Protein AF-A0A7V3SN54-F1 (afdb_monomer)

Mean predicted aligned error: 9.3 Å

Solvent-accessible surface area (backbone atoms only — not comparable to full-atom values): 9164 Å² total; per-residue (Å²): 132,84,80,78,78,76,75,71,50,58,51,25,47,37,47,49,53,52,50,51,54,20,58,76,68,74,37,51,63,49,39,54,67,58,40,42,56,42,16,58,76,65,68,38,90,57,38,82,53,50,65,65,69,94,48,75,85,63,50,37,65,80,42,52,78,68,31,39,38,72,43,77,77,53,96,58,31,32,33,59,41,81,47,31,80,84,71,50,83,78,78,78,82,84,51,79,91,74,64,73,90,71,91,77,79,86,55,96,66,64,88,76,56,88,51,69,70,48,52,51,48,49,36,57,77,68,26,48,58,36,30,74,75,64,78,29,65,82,62,79,81,85,81,81,80,131

pLDDT: mean 85.36, std 13.6, range [33.72, 97.56]

Foldseek 3Di:
DDPDPPDQDLLQQLLVVLCVVCVVVVHFKDFLVSLVVSSVVSVPPDSVCSQDDQAPVNHDPVLVVQQWHKADPDPRMIGIDNHNPVRHDDDDDQDPVNDDDQPDDDDPCPPVDPDPVNVVCRCVVSQVVVCVPPVDSPDDDDDDDD

Sequence (146 aa):
MAKQQDTLSKKQQVLQMLFQECEQRRNWFFTNEDVKRLASKVGFGNPFDATKVDTMSVLPETIRQRGYCVAHVGKGKHQFVPELEKWYHIFEEIEEHEVIVWRYRKSLLNDLDTGEASVLSFVYNQHILHDFLYEDVVASPKIYVP

Radius of gyration: 21.09 Å; Cα contacts (8 Å, |Δi|>4): 137; chains: 1; bounding box: 48×57×50 Å

Secondary structure (DSSP, 8-state):
---------HHHHHHHHHHHHHHHHT--EEEHHHHHHHHHHHT-S-GGGTT---SGGGS-HHHHTTT-EEEEEETTEEEEES-HHHHS--PPPPPGGG---------TTTTS--SHHHHHHHHHHTTHHHHHHHS-TT--------

Nearest PDB structures (foldseek):
  7jk5-assembly1_A  TM=5.134E-01  e=7.981E-01  Drosophila melanogaster
  7jpr-assembly1_A  TM=4.392E-01  e=1.028E+00  Homo sapiens
  1zmz-assembly1_A  TM=4.117E-01  e=1.816E+00  Homo sapiens
  7jk6-assembly1_D  TM=4.004E-01  e=8.822E+00  Drosophila melanogaster

Structure (mmCIF, N/CA/C/O backbone):
data_AF-A0A7V3SN54-F1
#
_entry.id   AF-A0A7V3SN54-F1
#
loop_
_atom_site.group_PDB
_atom_site.id
_atom_site.type_symbol
_atom_site.label_atom_id
_atom_site.label_alt_id
_atom_site.label_comp_id
_atom_site.label_asym_id
_atom_site.label_entity_id
_atom_site.label_seq_id
_atom_site.pdbx_PDB_ins_code
_atom_site.Cartn_x
_atom_site.Cartn_y
_atom_site.Cartn_z
_atom_site.occupancy
_atom_site.B_iso_or_equiv
_atom_site.auth_seq_id
_atom_site.auth_comp_id
_atom_site.auth_asym_id
_atom_site.auth_atom_id
_atom_site.pdbx_PDB_model_num
ATOM 1 N N . MET A 1 1 ? -0.214 -31.281 -3.788 1.00 34.38 1 MET A N 1
ATOM 2 C CA . MET A 1 1 ? 0.820 -30.426 -3.168 1.00 34.38 1 MET A CA 1
ATOM 3 C C . MET A 1 1 ? 0.145 -29.583 -2.101 1.00 34.38 1 MET A C 1
ATOM 5 O O . MET A 1 1 ? -0.860 -28.952 -2.401 1.00 34.38 1 MET A O 1
ATOM 9 N N . ALA A 1 2 ? 0.591 -29.686 -0.849 1.00 33.72 2 ALA A N 1
ATOM 10 C CA . ALA A 1 2 ? -0.026 -28.987 0.276 1.00 33.72 2 ALA A CA 1
ATOM 11 C C . ALA A 1 2 ? 0.171 -27.471 0.118 1.00 33.72 2 ALA A C 1
ATOM 13 O O . ALA A 1 2 ? 1.302 -27.025 -0.064 1.00 33.72 2 ALA A O 1
ATOM 14 N N . LYS A 1 3 ? -0.917 -26.689 0.163 1.00 38.94 3 LYS A N 1
ATOM 15 C CA . LYS A 1 3 ? -0.845 -25.225 0.259 1.00 38.94 3 LYS A CA 1
ATOM 16 C C . LYS A 1 3 ? -0.069 -24.889 1.535 1.00 38.94 3 LYS A C 1
ATOM 18 O O . LYS A 1 3 ? -0.562 -25.175 2.624 1.00 38.94 3 LYS A O 1
ATOM 23 N N . GLN A 1 4 ? 1.125 -24.310 1.408 1.00 42.16 4 GLN A N 1
ATOM 24 C CA . GLN A 1 4 ? 1.735 -23.570 2.509 1.00 42.16 4 GLN A CA 1
ATOM 25 C C . GLN A 1 4 ? 0.697 -22.541 2.970 1.00 42.16 4 GLN A C 1
ATOM 27 O O . GLN A 1 4 ? 0.247 -21.711 2.183 1.00 42.16 4 GLN A O 1
ATOM 32 N N . GLN A 1 5 ? 0.237 -22.657 4.214 1.00 44.62 5 GLN A N 1
ATOM 33 C CA . GLN 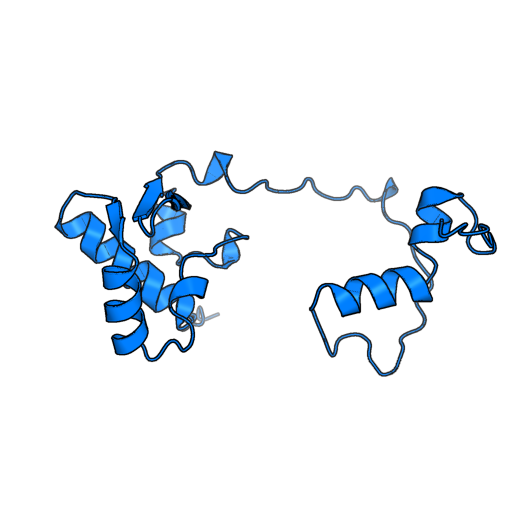A 1 5 ? -0.484 -21.570 4.861 1.00 4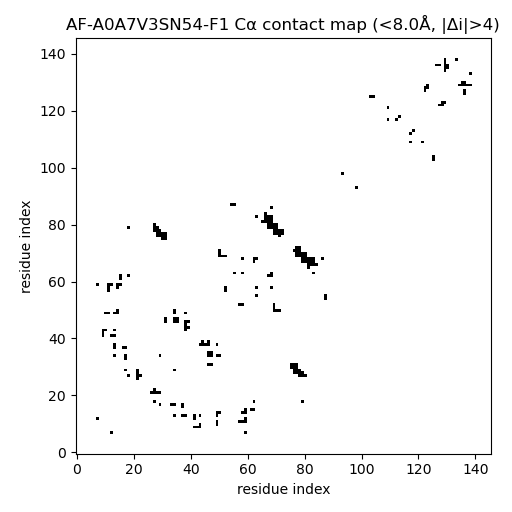4.62 5 GLN A CA 1
ATOM 34 C C . GLN A 1 5 ? 0.522 -20.432 5.006 1.00 44.62 5 GLN A C 1
ATOM 36 O O . GLN A 1 5 ? 1.402 -20.499 5.863 1.00 44.62 5 GLN A O 1
ATOM 41 N N . ASP A 1 6 ? 0.438 -19.439 4.122 1.00 56.31 6 ASP A N 1
ATOM 42 C CA . ASP A 1 6 ? 1.265 -18.243 4.215 1.00 56.31 6 ASP A CA 1
ATOM 43 C C . ASP A 1 6 ? 1.019 -17.597 5.576 1.00 56.31 6 ASP A C 1
ATOM 45 O O . ASP A 1 6 ? -0.104 -17.220 5.930 1.00 56.31 6 ASP A O 1
ATOM 49 N N . THR A 1 7 ? 2.077 -17.522 6.378 1.00 80.31 7 THR A N 1
ATOM 50 C CA . THR A 1 7 ? 1.997 -16.859 7.676 1.00 80.31 7 THR A CA 1
ATOM 51 C C . THR A 1 7 ? 1.897 -15.367 7.383 1.00 80.31 7 THR A C 1
ATOM 53 O O . THR A 1 7 ? 2.823 -14.794 6.815 1.00 80.31 7 THR A O 1
ATOM 56 N N . LEU A 1 8 ? 0.771 -14.737 7.730 1.00 84.12 8 LEU A N 1
ATOM 57 C CA . LEU A 1 8 ? 0.550 -13.309 7.478 1.00 84.12 8 LEU A CA 1
ATOM 58 C C . LEU A 1 8 ? 1.723 -12.478 8.013 1.00 84.12 8 LEU A C 1
ATOM 60 O O . LEU A 1 8 ? 2.136 -12.648 9.164 1.00 84.12 8 LEU A O 1
ATOM 64 N N . SER A 1 9 ? 2.219 -11.533 7.214 1.00 92.00 9 SER A N 1
ATOM 65 C CA . SER A 1 9 ? 3.210 -10.561 7.687 1.00 92.00 9 SER A CA 1
ATOM 66 C C . SER A 1 9 ? 2.647 -9.728 8.845 1.00 92.00 9 SER A C 1
ATOM 68 O O . SER A 1 9 ? 1.435 -9.553 8.972 1.00 92.00 9 SER A O 1
ATOM 70 N N . LYS A 1 10 ? 3.511 -9.135 9.680 1.00 93.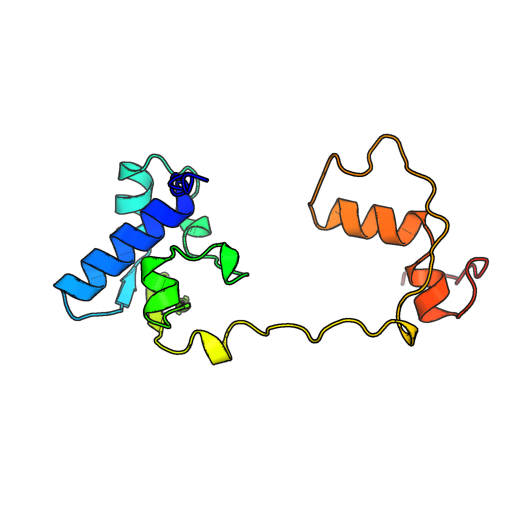81 10 LYS A N 1
ATOM 71 C CA . LYS A 1 10 ? 3.061 -8.259 10.782 1.00 93.81 10 LYS A CA 1
ATOM 72 C C . LYS A 1 10 ? 2.163 -7.113 10.295 1.00 93.81 10 LYS A C 1
ATOM 74 O O . LYS A 1 10 ? 1.179 -6.790 10.950 1.00 93.81 10 LYS A O 1
ATOM 79 N N . LYS A 1 11 ? 2.469 -6.533 9.129 1.00 94.38 11 LYS A N 1
ATOM 80 C CA . LYS A 1 11 ? 1.647 -5.488 8.497 1.00 94.38 11 LYS A CA 1
ATOM 81 C C . LYS A 1 11 ? 0.254 -6.014 8.146 1.00 94.38 11 LYS A C 1
ATOM 83 O O . LYS A 1 11 ? -0.746 -5.411 8.528 1.00 94.38 11 LYS A O 1
ATOM 88 N N . GLN A 1 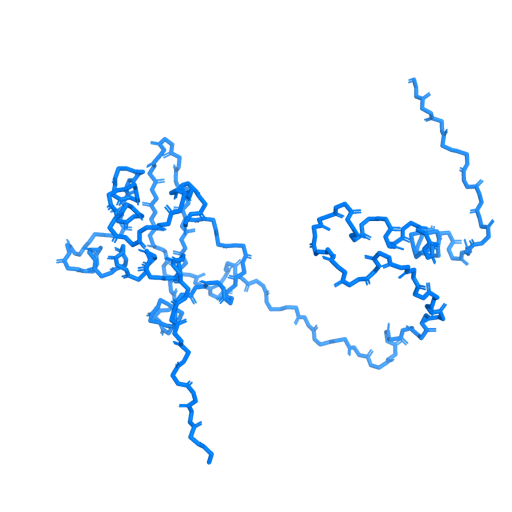12 ? 0.186 -7.181 7.506 1.00 95.12 12 GLN A N 1
ATOM 89 C CA . GLN A 1 12 ? -1.081 -7.839 7.184 1.00 95.12 12 GLN A CA 1
ATOM 90 C C . GLN A 1 12 ? -1.877 -8.228 8.438 1.00 95.12 12 GLN A C 1
ATOM 92 O O . GLN A 1 12 ? -3.092 -8.056 8.461 1.00 95.12 12 GLN A O 1
ATOM 97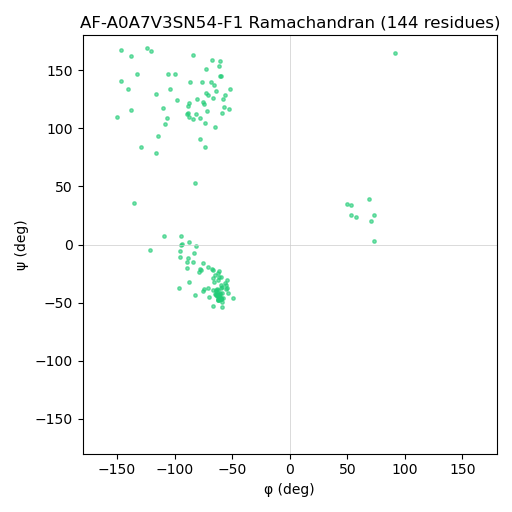 N N . GLN A 1 13 ? -1.217 -8.686 9.504 1.00 95.44 13 GLN A N 1
ATOM 98 C CA . GLN A 1 13 ? -1.877 -8.981 10.780 1.00 95.44 13 GLN A CA 1
ATOM 99 C C . GLN A 1 13 ? -2.540 -7.728 11.371 1.00 95.44 13 GLN A C 1
ATOM 101 O O . GLN A 1 13 ? -3.711 -7.777 11.744 1.00 95.44 13 GLN A O 1
ATOM 106 N N . VAL A 1 14 ? -1.840 -6.586 11.395 1.00 96.19 14 VAL A N 1
ATOM 107 C CA . VAL A 1 14 ? -2.409 -5.311 11.872 1.00 96.19 14 VAL A CA 1
ATOM 108 C C . VAL A 1 14 ? -3.626 -4.901 11.040 1.00 96.19 14 VAL A C 1
ATOM 110 O O . VAL A 1 14 ? -4.669 -4.572 11.606 1.00 96.19 14 VAL A O 1
ATOM 113 N N . LEU A 1 15 ? -3.523 -4.962 9.708 1.00 96.31 15 LEU A N 1
ATOM 114 C CA . LEU A 1 15 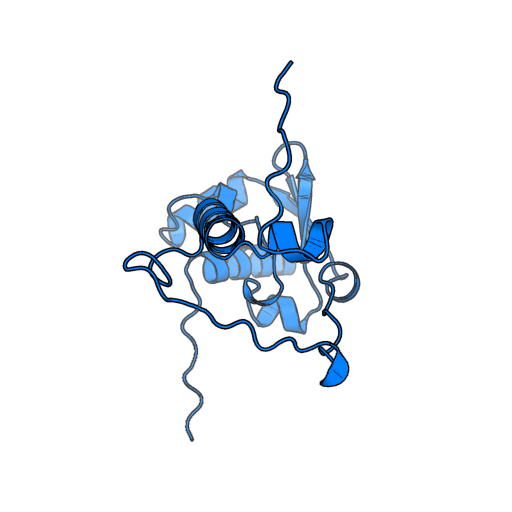? -4.629 -4.646 8.799 1.00 96.31 15 LEU A CA 1
ATOM 115 C C . LEU A 1 15 ? -5.834 -5.569 9.006 1.00 96.31 15 LEU A C 1
ATOM 117 O O . LEU A 1 15 ? -6.970 -5.100 9.042 1.00 96.31 15 LEU A O 1
ATOM 121 N N . GLN A 1 16 ? -5.599 -6.868 9.186 1.00 96.38 16 GLN A N 1
ATOM 122 C CA . GLN A 1 16 ? -6.663 -7.839 9.418 1.00 96.38 16 GLN A CA 1
ATOM 123 C C . GLN A 1 16 ? -7.381 -7.585 10.748 1.00 96.38 16 GLN A C 1
ATOM 125 O O . GLN A 1 16 ? -8.611 -7.611 10.788 1.00 96.38 16 GLN A O 1
ATOM 130 N N . MET A 1 17 ? -6.639 -7.278 11.816 1.00 96.50 17 MET A N 1
ATOM 131 C CA . MET A 1 17 ? -7.232 -6.922 13.108 1.00 96.50 17 MET A CA 1
ATOM 132 C C . MET A 1 17 ? -8.051 -5.626 13.024 1.00 96.50 17 MET A C 1
ATOM 134 O O . MET A 1 17 ? -9.159 -5.573 13.555 1.00 96.50 17 MET A O 1
ATOM 138 N N . LEU A 1 18 ? -7.542 -4.598 12.332 1.00 97.00 18 LEU A N 1
ATOM 139 C CA . LEU A 1 18 ? -8.278 -3.348 12.094 1.00 97.00 18 LEU A CA 1
ATOM 140 C C . LEU A 1 18 ? -9.595 -3.612 11.363 1.00 97.00 18 LEU A C 1
ATOM 142 O O . LEU A 1 18 ? -10.642 -3.103 11.761 1.00 97.00 18 LEU A O 1
ATOM 146 N N . PHE A 1 19 ? -9.544 -4.432 10.316 1.00 97.12 19 PHE A N 1
ATOM 147 C CA . PHE A 1 19 ? -10.705 -4.764 9.503 1.00 97.12 19 PHE A CA 1
ATOM 148 C C . PHE A 1 19 ? -11.777 -5.515 10.303 1.00 97.12 19 PHE A C 1
ATOM 150 O O . PHE A 1 19 ? -12.953 -5.161 10.241 1.00 97.12 19 PHE A O 1
ATOM 157 N N . GLN A 1 20 ? -11.373 -6.493 11.120 1.00 96.81 20 GLN A N 1
ATOM 158 C CA . GLN A 1 20 ? -12.280 -7.226 12.010 1.00 96.81 20 GLN A CA 1
ATOM 159 C C . GLN A 1 20 ? -12.932 -6.314 13.058 1.00 96.81 20 GLN A C 1
ATOM 161 O O . GLN A 1 20 ? -14.134 -6.420 13.295 1.00 96.81 20 GLN A O 1
ATOM 166 N N . GLU A 1 21 ? -12.175 -5.397 13.6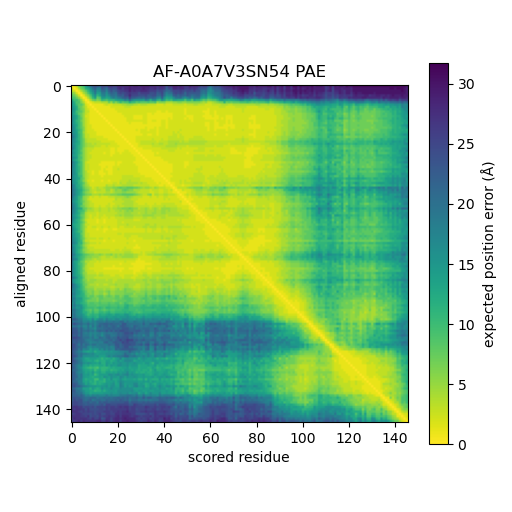72 1.00 97.06 21 GLU A N 1
ATOM 167 C CA . GLU A 1 21 ? -12.748 -4.435 14.621 1.00 97.06 21 GLU A CA 1
ATOM 168 C C . GLU A 1 21 ? -13.752 -3.486 13.946 1.00 97.06 21 GLU A C 1
ATOM 170 O O . GLU A 1 21 ? -14.799 -3.188 14.526 1.00 97.06 21 GLU A O 1
ATOM 175 N N . CYS A 1 22 ? -13.465 -3.039 12.720 1.00 96.94 22 CYS A N 1
ATOM 176 C CA . CYS A 1 22 ? -14.381 -2.213 11.933 1.00 96.94 22 CYS A CA 1
ATOM 177 C C . CYS A 1 22 ? -15.678 -2.965 11.594 1.00 96.94 22 CYS A C 1
ATOM 179 O O . CYS A 1 22 ? -16.776 -2.429 11.764 1.00 96.94 22 CYS A O 1
ATOM 181 N N . GLU A 1 23 ? -15.562 -4.230 11.181 1.00 96.75 23 GLU A N 1
ATOM 182 C CA . GLU A 1 23 ? -16.702 -5.098 10.881 1.00 96.75 23 GLU A CA 1
ATOM 183 C C . GLU A 1 23 ? -17.588 -5.323 12.115 1.00 96.75 23 GLU A C 1
ATOM 185 O O . GLU A 1 23 ? -18.804 -5.134 12.045 1.00 96.75 23 GLU A O 1
ATOM 190 N N . GLN A 1 24 ? -16.992 -5.654 13.266 1.00 96.62 24 GLN A N 1
ATOM 191 C CA . GLN A 1 24 ? -17.726 -5.862 14.521 1.00 96.62 24 GLN A CA 1
ATOM 192 C C . GLN A 1 24 ? -18.509 -4.616 14.951 1.00 96.62 24 GLN A C 1
ATOM 194 O O . GLN A 1 24 ? -19.626 -4.724 15.457 1.00 96.62 24 GLN A O 1
ATOM 199 N N . ARG A 1 25 ? -17.941 -3.427 14.723 1.00 96.25 25 ARG A N 1
ATOM 200 C CA . ARG A 1 25 ? -18.573 -2.137 15.040 1.00 96.25 25 ARG A CA 1
ATOM 201 C C . ARG A 1 25 ? -19.550 -1.660 13.962 1.00 96.25 25 ARG A C 1
ATOM 203 O O . ARG A 1 25 ? -20.213 -0.648 14.177 1.00 96.25 25 ARG A O 1
ATOM 210 N N . ARG A 1 26 ? -19.626 -2.344 12.810 1.00 95.56 26 ARG A N 1
ATOM 211 C CA . ARG A 1 26 ? -20.319 -1.883 11.590 1.00 95.56 26 ARG A CA 1
ATOM 212 C C . ARG A 1 26 ? -19.926 -0.454 11.195 1.00 95.56 26 ARG A C 1
ATOM 214 O O . ARG A 1 26 ? -20.750 0.321 10.716 1.00 95.56 26 ARG A O 1
ATOM 221 N N . ASN A 1 27 ? -18.664 -0.103 11.424 1.00 96.69 27 ASN A N 1
ATOM 222 C CA . ASN A 1 27 ? -18.111 1.207 11.125 1.00 96.69 27 ASN A CA 1
ATOM 223 C C . ASN A 1 27 ? -16.724 1.025 10.515 1.00 96.69 27 ASN A C 1
ATOM 225 O O . ASN A 1 27 ? -15.808 0.555 11.180 1.00 96.69 27 ASN A O 1
ATOM 229 N N . TRP A 1 28 ? -16.582 1.422 9.254 1.00 97.19 28 TRP A N 1
ATOM 230 C CA . TRP A 1 28 ? -15.353 1.253 8.484 1.00 97.19 28 TRP A CA 1
ATOM 231 C C . TRP A 1 28 ? -14.290 2.320 8.763 1.00 97.19 28 TRP A C 1
ATOM 233 O O . TRP A 1 28 ? -13.212 2.250 8.178 1.00 97.19 28 TRP A O 1
ATOM 243 N N . PHE A 1 29 ? -14.575 3.299 9.628 1.00 97.56 29 PHE A N 1
ATOM 244 C CA . PHE A 1 29 ? -13.624 4.328 10.041 1.00 97.56 29 PHE A CA 1
ATOM 245 C C . PHE A 1 29 ? -12.770 3.886 11.230 1.00 97.56 29 PHE A C 1
ATOM 247 O O . PHE A 1 29 ? -13.272 3.332 12.208 1.00 97.56 29 PHE A O 1
ATOM 254 N N . PHE A 1 30 ? -11.489 4.239 11.186 1.00 97.19 30 PHE A N 1
ATOM 255 C CA . PHE A 1 30 ? -10.545 4.032 12.282 1.00 97.19 30 PHE A CA 1
ATOM 256 C C . PHE A 1 30 ? -9.513 5.164 12.341 1.00 97.19 30 PHE A C 1
ATOM 258 O O . PHE A 1 30 ? -9.410 5.996 11.439 1.00 97.19 30 PHE A O 1
ATOM 265 N N . THR A 1 31 ? -8.767 5.244 13.438 1.00 96.62 31 THR A N 1
ATOM 266 C CA . THR A 1 31 ? -7.845 6.354 13.715 1.00 96.62 31 THR A CA 1
ATOM 267 C C . THR A 1 31 ? -6.407 5.880 13.889 1.00 96.62 31 THR A C 1
ATOM 269 O O . THR A 1 31 ? -6.146 4.701 14.110 1.00 96.62 31 THR A O 1
ATOM 272 N N . ASN A 1 32 ? -5.452 6.810 13.864 1.00 95.56 32 ASN A N 1
ATOM 273 C CA . ASN A 1 32 ? -4.057 6.520 14.199 1.00 95.56 32 ASN A CA 1
ATOM 274 C C . ASN A 1 32 ? -3.894 5.864 15.580 1.00 95.56 32 ASN A C 1
ATOM 276 O O . ASN A 1 32 ? -2.969 5.077 15.761 1.00 95.56 32 ASN A O 1
ATOM 280 N N . GLU A 1 33 ? -4.770 6.157 16.542 1.00 96.00 33 GLU A N 1
ATOM 281 C CA . GLU A 1 33 ? -4.719 5.526 17.865 1.00 96.00 33 GLU A CA 1
ATOM 282 C C . GLU A 1 33 ? -5.130 4.048 17.805 1.00 96.00 33 GLU A C 1
ATOM 284 O O . GLU A 1 33 ? -4.489 3.206 18.439 1.00 96.00 33 GLU A O 1
ATOM 289 N N . ASP A 1 34 ? -6.111 3.697 16.965 1.00 96.25 34 ASP A N 1
ATOM 290 C CA . ASP A 1 34 ? -6.453 2.296 16.687 1.00 96.25 34 ASP A CA 1
ATOM 291 C C . ASP A 1 34 ? -5.273 1.557 16.050 1.00 96.25 34 ASP A C 1
ATOM 293 O O . ASP A 1 34 ? -4.913 0.459 16.483 1.00 96.25 34 ASP A O 1
ATOM 297 N N . VAL A 1 35 ? -4.623 2.195 15.071 1.00 96.00 35 VAL A N 1
ATOM 298 C CA . VAL A 1 35 ? -3.456 1.638 14.378 1.00 96.00 35 VAL A CA 1
ATOM 299 C C . VAL A 1 35 ? -2.293 1.427 15.347 1.00 96.00 35 VAL A C 1
ATOM 301 O O . VAL A 1 35 ? -1.729 0.337 15.382 1.00 96.00 35 VAL A O 1
ATOM 304 N N . LYS A 1 36 ? -1.948 2.419 16.180 1.00 96.75 36 LYS A N 1
ATOM 305 C CA . LYS A 1 36 ? -0.877 2.310 17.191 1.00 96.75 36 LYS A CA 1
ATOM 306 C C . LYS A 1 36 ? -1.146 1.190 18.188 1.00 96.75 36 LYS A C 1
ATOM 308 O O . LYS A 1 36 ? -0.249 0.396 18.474 1.00 96.75 36 LYS A O 1
ATOM 313 N N . ARG A 1 37 ? -2.376 1.106 18.703 1.00 96.81 37 ARG A N 1
ATOM 314 C CA . ARG A 1 37 ? -2.778 0.074 19.664 1.00 96.81 37 ARG A CA 1
ATOM 315 C C . ARG A 1 37 ? -2.605 -1.324 19.075 1.00 96.81 37 ARG A C 1
ATOM 317 O O . ARG A 1 37 ? -2.067 -2.199 19.748 1.00 96.81 37 ARG A O 1
ATOM 324 N N . LEU A 1 38 ? -3.047 -1.544 17.837 1.00 96.12 38 LEU A N 1
ATOM 325 C CA . LEU A 1 38 ? -2.954 -2.851 17.183 1.00 96.12 38 LEU A CA 1
ATOM 326 C C . LEU A 1 38 ? -1.533 -3.176 16.710 1.00 96.12 38 LEU A C 1
ATOM 328 O O . LEU A 1 38 ? -1.070 -4.294 16.915 1.00 96.12 38 LEU A O 1
ATOM 332 N N . ALA A 1 39 ? -0.803 -2.196 16.176 1.00 95.81 39 ALA A N 1
ATOM 333 C CA . ALA A 1 39 ? 0.605 -2.349 15.819 1.00 95.81 39 ALA A CA 1
ATOM 334 C C . ALA A 1 39 ? 1.462 -2.747 17.028 1.00 95.81 39 ALA A C 1
ATOM 336 O O . ALA A 1 39 ? 2.281 -3.656 16.915 1.00 95.81 39 ALA A O 1
ATOM 337 N N . SER A 1 40 ? 1.221 -2.144 18.196 1.00 95.31 40 SER A N 1
ATOM 338 C CA . SER A 1 40 ? 1.894 -2.514 19.446 1.00 95.31 40 SER A CA 1
ATOM 339 C C . SER A 1 40 ? 1.595 -3.961 19.857 1.00 95.31 40 SER A C 1
ATOM 341 O O . SER A 1 40 ? 2.519 -4.714 20.153 1.00 95.31 40 SER A O 1
ATOM 343 N N . LYS A 1 41 ? 0.327 -4.402 19.770 1.00 94.50 41 LYS A N 1
ATOM 344 C CA . LYS A 1 41 ? -0.062 -5.796 20.065 1.00 94.50 41 LYS A CA 1
ATOM 345 C C . LYS A 1 41 ? 0.638 -6.823 19.169 1.00 94.50 41 LYS A C 1
ATOM 347 O O . LYS A 1 41 ? 0.984 -7.898 19.642 1.00 94.50 41 LYS A O 1
ATOM 352 N N . VAL A 1 42 ? 0.835 -6.496 17.893 1.00 93.56 42 VAL A N 1
ATOM 353 C CA . VAL A 1 42 ? 1.504 -7.366 16.905 1.00 93.56 42 VAL A CA 1
ATOM 354 C C . VAL A 1 42 ? 3.039 -7.229 16.957 1.00 93.56 42 VAL A C 1
ATOM 356 O O . VAL A 1 42 ? 3.773 -8.053 16.408 1.00 93.56 42 VAL A O 1
ATOM 359 N N . GLY A 1 43 ? 3.563 -6.185 17.606 1.00 93.50 43 GLY A N 1
ATOM 360 C CA . GLY A 1 43 ? 4.987 -5.849 17.577 1.00 93.50 43 GLY A CA 1
ATOM 361 C C . GLY A 1 43 ? 5.450 -5.358 16.200 1.00 93.50 43 GLY A C 1
ATOM 362 O O . GLY A 1 43 ? 6.530 -5.741 15.733 1.00 93.50 43 GLY A O 1
ATOM 363 N N . PHE A 1 44 ? 4.614 -4.566 15.520 1.00 92.19 44 PHE A N 1
ATOM 364 C CA . PHE A 1 44 ? 4.938 -3.884 14.267 1.00 92.19 44 PHE A CA 1
ATOM 365 C C . PHE A 1 44 ? 5.571 -2.516 14.558 1.00 92.19 44 PHE A C 1
ATOM 367 O O . PHE A 1 44 ? 4.954 -1.665 15.194 1.00 92.19 44 PHE A O 1
ATOM 374 N N . GLY A 1 45 ? 6.816 -2.321 14.112 1.00 89.19 45 GLY A N 1
ATOM 375 C CA . GLY A 1 45 ? 7.664 -1.215 14.571 1.00 89.19 45 GLY A CA 1
ATOM 376 C C . GLY A 1 45 ? 7.182 0.182 14.176 1.00 89.19 45 GLY A C 1
ATOM 377 O O . GLY A 1 45 ? 7.264 1.094 14.992 1.00 89.19 45 GLY A O 1
ATOM 378 N N . ASN A 1 46 ? 6.656 0.358 12.957 1.00 90.94 46 ASN A N 1
ATOM 379 C CA . ASN A 1 46 ? 6.170 1.654 12.474 1.00 90.94 46 ASN A CA 1
ATOM 380 C C . ASN A 1 46 ? 4.650 1.626 12.238 1.00 90.94 46 ASN A C 1
ATOM 382 O O . ASN A 1 46 ? 4.215 1.297 11.136 1.00 90.94 46 ASN A O 1
ATOM 386 N N . PRO A 1 47 ? 3.819 2.017 13.220 1.00 89.19 47 PRO A N 1
ATOM 387 C CA . PRO A 1 47 ? 2.365 2.003 13.074 1.00 89.19 47 PRO A CA 1
ATOM 388 C C . PRO A 1 47 ? 1.858 2.804 11.869 1.00 89.19 47 PRO A C 1
ATOM 390 O O . PRO A 1 47 ? 0.902 2.395 11.220 1.00 89.19 47 PRO A O 1
ATOM 393 N N . PHE A 1 48 ? 2.506 3.921 11.527 1.00 84.38 48 PHE A N 1
ATOM 394 C CA . PHE A 1 48 ? 2.069 4.781 10.422 1.00 84.38 48 PHE A CA 1
ATOM 395 C C . PHE A 1 48 ? 2.303 4.155 9.046 1.00 84.38 48 PHE A C 1
ATOM 397 O O . PHE A 1 48 ? 1.663 4.561 8.081 1.00 84.38 48 PHE A O 1
ATOM 404 N N . ASP A 1 49 ? 3.184 3.160 8.954 1.00 90.88 49 ASP A N 1
ATOM 405 C CA . ASP A 1 49 ? 3.373 2.385 7.732 1.00 90.88 49 ASP A CA 1
ATOM 406 C C . ASP A 1 49 ? 2.285 1.320 7.537 1.00 90.88 49 ASP A C 1
ATOM 408 O O . ASP A 1 49 ? 1.993 0.928 6.411 1.00 90.88 49 ASP A O 1
ATOM 412 N N . ALA A 1 50 ? 1.621 0.879 8.612 1.00 91.88 50 ALA A N 1
ATOM 413 C CA . ALA A 1 50 ? 0.675 -0.238 8.550 1.00 91.88 50 ALA A CA 1
ATOM 414 C C . ALA A 1 50 ? -0.513 0.030 7.613 1.00 91.88 50 ALA A C 1
ATOM 416 O O . ALA A 1 50 ? -1.066 -0.903 7.044 1.00 91.88 50 ALA A O 1
ATOM 417 N N . THR A 1 51 ? -0.883 1.302 7.450 1.00 91.75 51 THR A N 1
ATOM 418 C CA . THR A 1 51 ? -2.014 1.755 6.622 1.00 91.75 51 THR A CA 1
ATOM 419 C C . THR A 1 51 ? -1.612 2.182 5.212 1.00 91.75 51 THR A C 1
ATOM 421 O O . THR A 1 51 ? -2.486 2.459 4.397 1.00 91.75 51 THR A O 1
ATOM 424 N N . LYS A 1 52 ? -0.312 2.216 4.902 1.00 91.19 52 LYS A N 1
ATOM 425 C CA . LYS A 1 52 ? 0.184 2.512 3.556 1.00 91.19 52 LYS A CA 1
ATOM 426 C C . LYS A 1 52 ? 0.173 1.233 2.738 1.00 91.19 52 LYS A C 1
ATOM 428 O O . LYS A 1 52 ? 0.945 0.316 3.020 1.00 91.19 52 LYS A O 1
ATOM 433 N N . VAL A 1 53 ? -0.744 1.138 1.786 1.00 91.31 53 VAL A N 1
ATOM 434 C CA . VAL A 1 53 ? -0.965 -0.072 0.992 1.00 91.31 53 VAL A CA 1
ATOM 435 C C . VAL A 1 53 ? -0.952 0.312 -0.479 1.00 91.31 53 VAL A C 1
ATOM 437 O O . VAL A 1 53 ? -2.000 0.543 -1.079 1.00 91.31 53 VAL A O 1
ATOM 440 N N . ASP A 1 54 ? 0.251 0.388 -1.038 1.00 86.25 54 ASP A N 1
ATOM 441 C CA . ASP A 1 54 ? 0.471 0.863 -2.408 1.00 86.25 54 ASP A CA 1
ATOM 442 C C . ASP A 1 54 ? 0.139 -0.206 -3.462 1.00 86.25 54 ASP A C 1
ATOM 444 O O . ASP A 1 54 ? -0.158 0.110 -4.608 1.00 86.25 54 ASP A O 1
ATOM 448 N N . THR A 1 55 ? 0.134 -1.486 -3.074 1.00 87.62 55 THR A N 1
ATOM 449 C CA . THR A 1 55 ? -0.163 -2.614 -3.964 1.00 87.62 55 THR A CA 1
ATOM 450 C C . THR A 1 55 ? -1.157 -3.587 -3.336 1.00 87.62 55 THR A C 1
ATOM 452 O O . THR A 1 55 ? -1.150 -3.834 -2.126 1.00 87.62 55 THR A O 1
ATOM 455 N N . MET A 1 56 ? -2.000 -4.201 -4.174 1.00 89.50 56 MET A N 1
ATOM 456 C CA . MET A 1 56 ? -3.017 -5.164 -3.732 1.00 89.50 56 MET A CA 1
ATOM 457 C C . MET A 1 56 ? -2.413 -6.387 -3.016 1.00 89.50 56 MET A C 1
ATOM 459 O O . MET A 1 56 ? -3.066 -6.976 -2.157 1.00 89.50 56 MET A O 1
ATOM 463 N N . SER A 1 57 ? -1.171 -6.771 -3.327 1.00 87.38 57 SER A N 1
ATOM 464 C CA . SER A 1 57 ? -0.483 -7.913 -2.702 1.00 87.38 57 SER A CA 1
ATOM 465 C C . SER A 1 57 ? -0.181 -7.709 -1.213 1.00 87.38 57 SER A C 1
ATOM 467 O O . SER A 1 57 ? -0.036 -8.683 -0.475 1.00 87.38 57 SER A O 1
ATOM 469 N N . VAL A 1 58 ? -0.123 -6.457 -0.746 1.00 90.25 58 VAL A N 1
ATOM 470 C CA . VAL A 1 58 ? 0.101 -6.124 0.670 1.00 90.25 58 VAL A CA 1
ATOM 471 C C . VAL A 1 58 ? -1.168 -6.324 1.504 1.00 90.25 58 VAL A C 1
ATOM 473 O O . VAL A 1 58 ? -1.077 -6.520 2.719 1.00 90.25 58 VAL A O 1
ATOM 476 N N . LEU A 1 59 ? -2.355 -6.319 0.888 1.00 92.62 59 LEU A N 1
ATOM 477 C CA . LEU A 1 59 ? -3.606 -6.551 1.607 1.00 92.62 59 LEU A CA 1
ATOM 478 C C . LEU A 1 59 ? -3.702 -8.003 2.103 1.00 92.62 59 LEU A C 1
ATOM 480 O O . LEU A 1 59 ? -3.362 -8.936 1.376 1.00 92.62 59 LEU A O 1
ATOM 484 N N . PRO A 1 60 ? -4.215 -8.229 3.324 1.00 94.12 60 PRO A N 1
ATOM 485 C CA . PRO A 1 60 ? -4.616 -9.559 3.760 1.00 94.12 60 PRO A CA 1
ATOM 486 C C . PRO A 1 60 ? -5.700 -10.132 2.848 1.00 94.12 60 PRO A C 1
ATOM 488 O O . PRO A 1 60 ? -6.626 -9.423 2.446 1.00 94.12 60 PRO A O 1
ATOM 491 N N . GLU A 1 61 ? -5.651 -11.445 2.629 1.00 92.38 61 GLU A N 1
ATOM 492 C CA . GLU A 1 61 ? -6.603 -12.151 1.766 1.00 92.38 61 GLU A CA 1
ATOM 493 C C . GLU A 1 61 ? -8.065 -11.901 2.157 1.00 92.38 61 GLU A C 1
ATOM 495 O O . GLU A 1 61 ? -8.920 -11.703 1.299 1.00 92.38 61 GLU A O 1
ATOM 500 N N . THR A 1 62 ? -8.349 -11.815 3.459 1.00 92.19 62 THR A N 1
ATOM 501 C CA . THR A 1 62 ? -9.699 -11.544 3.976 1.00 92.19 62 THR A CA 1
ATOM 502 C C . THR A 1 62 ? -10.257 -10.189 3.548 1.00 92.19 62 THR A C 1
ATOM 504 O O . THR A 1 62 ? -11.468 -10.046 3.422 1.00 92.19 62 THR A O 1
ATOM 507 N N . ILE A 1 63 ? -9.391 -9.192 3.350 1.00 95.06 63 ILE A N 1
ATOM 508 C CA . ILE A 1 63 ? -9.781 -7.848 2.904 1.00 95.06 63 ILE A CA 1
ATOM 509 C C . ILE A 1 63 ? -9.941 -7.847 1.380 1.00 95.06 63 ILE A C 1
ATOM 511 O O . ILE A 1 63 ? -10.941 -7.349 0.863 1.00 95.06 63 ILE A O 1
ATOM 515 N N . ARG A 1 64 ? -8.996 -8.489 0.678 1.00 94.19 64 ARG A N 1
ATOM 516 C CA . ARG A 1 64 ? -8.990 -8.622 -0.783 1.00 94.19 64 ARG A CA 1
ATOM 517 C C . ARG A 1 64 ? -10.242 -9.328 -1.304 1.00 94.19 64 ARG A C 1
ATOM 519 O O . ARG A 1 64 ? -10.929 -8.791 -2.162 1.00 94.19 64 ARG A O 1
ATOM 526 N N . GLN A 1 65 ? -10.595 -10.475 -0.723 1.00 94.31 65 GLN A N 1
ATOM 527 C CA . GLN A 1 65 ? -11.786 -11.248 -1.107 1.00 94.31 65 GLN A CA 1
ATOM 528 C C . GLN A 1 65 ? -13.101 -10.494 -0.893 1.00 94.31 65 GLN A C 1
ATOM 530 O O . GLN A 1 65 ? -14.101 -10.803 -1.532 1.00 94.31 65 GLN A O 1
ATOM 535 N N . ARG A 1 66 ? -13.114 -9.517 0.017 1.00 95.00 66 ARG A N 1
ATOM 536 C CA . ARG A 1 66 ? -14.287 -8.682 0.288 1.00 95.00 66 ARG A CA 1
ATOM 537 C C . ARG A 1 66 ? -14.292 -7.380 -0.514 1.00 95.00 66 ARG A C 1
ATOM 539 O O . ARG A 1 66 ? -15.217 -6.594 -0.351 1.00 95.00 66 ARG A O 1
ATOM 546 N N . GLY A 1 67 ? -13.281 -7.143 -1.349 1.00 95.62 67 GLY A N 1
ATOM 547 C CA . GLY A 1 67 ? -13.217 -5.978 -2.227 1.00 95.62 67 GLY A CA 1
ATOM 548 C C . GLY A 1 67 ? -12.911 -4.661 -1.513 1.00 95.62 67 GLY A C 1
ATOM 549 O O . GLY A 1 67 ? -13.281 -3.606 -2.022 1.00 95.62 67 GLY A O 1
ATOM 550 N N . TYR A 1 68 ? -12.237 -4.690 -0.356 1.00 96.81 68 TYR A N 1
ATOM 551 C CA . TYR A 1 68 ? -11.906 -3.474 0.397 1.00 96.81 68 TYR A CA 1
ATOM 552 C C . TYR A 1 68 ? -10.466 -2.991 0.180 1.00 96.81 68 TYR A C 1
ATOM 554 O O . TYR A 1 68 ? -9.531 -3.781 0.080 1.00 96.81 68 TYR A O 1
ATOM 562 N N . CYS A 1 69 ? -10.279 -1.675 0.210 1.00 95.38 69 CYS A N 1
ATOM 563 C CA . CYS A 1 69 ? -8.992 -0.980 0.257 1.00 95.38 69 CYS A CA 1
ATOM 564 C C . CYS A 1 69 ? -8.931 -0.031 1.470 1.00 95.38 69 CYS A C 1
ATOM 566 O O . CYS A 1 69 ? -9.936 0.179 2.154 1.00 95.38 69 CYS A O 1
ATOM 568 N N . VAL A 1 70 ? -7.747 0.510 1.779 1.00 95.62 70 VAL A N 1
ATOM 569 C CA . VAL A 1 70 ? -7.521 1.388 2.943 1.00 95.62 70 VAL A CA 1
ATOM 570 C C . VAL A 1 70 ? -7.258 2.817 2.489 1.00 95.62 70 VAL A C 1
ATOM 572 O O . VAL A 1 70 ? -6.246 3.087 1.853 1.00 95.62 70 VAL A O 1
ATOM 575 N N . ALA A 1 71 ? -8.131 3.740 2.883 1.00 95.06 71 ALA A N 1
ATOM 576 C CA . ALA A 1 71 ? -8.020 5.161 2.593 1.00 95.06 71 ALA A CA 1
ATOM 577 C C . ALA A 1 71 ? -7.547 5.956 3.811 1.00 95.06 71 ALA A C 1
ATOM 579 O O . ALA A 1 71 ? -8.128 5.836 4.889 1.00 95.06 71 ALA A O 1
ATOM 580 N N . HIS A 1 72 ? -6.575 6.852 3.628 1.00 94.12 72 HIS A N 1
ATOM 581 C CA . HIS A 1 72 ? -6.287 7.911 4.596 1.00 94.12 72 HIS A CA 1
ATOM 582 C C . HIS A 1 72 ? -7.153 9.136 4.273 1.00 94.12 72 HIS A C 1
ATOM 584 O O . HIS A 1 72 ? -6.966 9.785 3.248 1.00 94.12 72 HIS A O 1
ATOM 590 N N . VAL A 1 73 ? -8.094 9.472 5.160 1.00 93.75 73 VAL A N 1
ATOM 591 C CA . VAL A 1 73 ? -9.053 10.581 4.961 1.00 93.75 73 VAL A CA 1
ATOM 592 C C . VAL A 1 73 ? -8.586 11.899 5.604 1.00 93.75 73 VAL A C 1
ATOM 594 O O . VAL A 1 73 ? -9.321 12.884 5.643 1.00 93.75 73 VAL A O 1
ATOM 597 N N . GLY A 1 74 ? -7.348 11.932 6.111 1.00 92.38 74 GLY A N 1
ATOM 598 C CA . GLY A 1 74 ? -6.720 13.105 6.717 1.00 92.38 74 GLY A CA 1
ATOM 599 C C . GLY A 1 74 ? -6.922 13.215 8.232 1.00 92.38 74 GLY A C 1
ATOM 600 O O . GLY A 1 74 ? -7.753 12.540 8.838 1.00 92.38 74 GLY A O 1
ATOM 601 N N . LYS A 1 75 ? -6.122 14.082 8.872 1.00 93.38 75 LYS A N 1
ATOM 602 C CA . LYS A 1 75 ? -6.129 14.319 10.334 1.00 93.38 75 LYS A CA 1
ATOM 603 C C . LYS A 1 75 ? -5.979 13.032 11.168 1.00 93.38 75 LYS A C 1
ATOM 605 O O . LYS A 1 75 ? -6.561 12.916 12.243 1.00 93.38 75 LYS A O 1
ATOM 610 N N . GLY A 1 76 ? -5.218 12.058 10.659 1.00 92.94 76 GLY A N 1
ATOM 611 C CA . GLY A 1 76 ? -4.993 10.773 11.326 1.00 92.94 76 GLY A CA 1
ATOM 612 C C . GLY A 1 76 ? -6.213 9.851 11.351 1.00 92.94 76 GLY A C 1
ATOM 613 O O . GLY A 1 76 ? -6.286 8.968 12.207 1.00 92.94 76 GLY A O 1
ATOM 614 N N . LYS A 1 77 ? -7.178 10.072 10.455 1.00 96.19 77 LYS A N 1
ATOM 615 C CA . LYS A 1 77 ? -8.348 9.217 10.258 1.00 96.19 77 LYS A CA 1
ATOM 616 C C . LYS A 1 77 ? -8.198 8.413 8.976 1.00 96.19 77 LYS A C 1
ATOM 618 O O . LYS A 1 77 ? -7.664 8.902 7.982 1.00 96.19 77 LYS A O 1
ATOM 623 N N . HIS A 1 78 ? -8.738 7.207 9.002 1.00 97.12 78 HIS A N 1
ATOM 624 C CA . HIS A 1 78 ? -8.677 6.240 7.920 1.00 97.12 78 HIS A CA 1
ATOM 625 C C . HIS A 1 78 ? -10.029 5.562 7.739 1.00 97.12 78 HIS A C 1
ATOM 627 O O . HIS A 1 78 ? -10.875 5.605 8.637 1.00 97.12 78 HIS A O 1
ATOM 633 N N . GLN A 1 79 ? -10.225 4.934 6.587 1.00 97.06 79 GLN A N 1
ATOM 634 C CA . GLN A 1 79 ? -11.452 4.227 6.260 1.00 97.06 79 GLN A CA 1
ATOM 635 C C . GLN A 1 79 ? -11.174 3.010 5.376 1.00 97.06 79 GLN A C 1
ATOM 637 O O . GLN A 1 79 ? -10.373 3.090 4.449 1.00 97.06 79 GLN A O 1
ATOM 642 N N . PHE A 1 80 ? -11.878 1.905 5.619 1.00 97.56 80 PHE A N 1
ATOM 643 C CA . PHE A 1 80 ? -11.992 0.832 4.633 1.00 97.56 80 PHE A CA 1
ATOM 644 C C . PHE A 1 80 ? -13.062 1.173 3.588 1.00 97.56 80 PHE A C 1
ATOM 646 O O . PHE A 1 80 ? -14.213 1.442 3.938 1.00 97.56 80 PHE A O 1
ATOM 653 N N . VAL A 1 81 ? -12.693 1.150 2.308 1.00 96.44 81 VAL A N 1
ATOM 654 C CA . VAL A 1 81 ? -13.578 1.499 1.184 1.00 96.44 81 VAL A CA 1
ATOM 655 C C . VAL A 1 81 ? -13.785 0.264 0.297 1.00 96.44 81 VAL A C 1
ATOM 657 O O . VAL A 1 81 ? -12.793 -0.362 -0.064 1.00 96.44 81 VAL A O 1
ATOM 660 N N . PRO A 1 82 ? -15.025 -0.122 -0.054 1.00 95.94 82 PRO A N 1
ATOM 661 C CA . PRO A 1 82 ? -15.315 -1.326 -0.842 1.00 95.94 82 PRO A CA 1
ATOM 662 C C . PRO A 1 82 ? -15.136 -1.088 -2.354 1.00 95.94 82 PRO A C 1
ATOM 664 O O . PRO A 1 82 ? -16.062 -1.281 -3.133 1.00 95.94 82 PRO A O 1
ATOM 667 N N . GLU A 1 83 ? -13.974 -0.578 -2.764 1.00 94.94 83 GLU A N 1
ATOM 668 C CA . GLU A 1 83 ? -13.691 -0.170 -4.150 1.00 94.94 83 GLU A CA 1
ATOM 669 C C . GLU A 1 83 ? -12.312 -0.670 -4.615 1.00 94.94 83 GLU A C 1
ATOM 671 O O . GLU A 1 83 ? -11.600 0.017 -5.348 1.00 94.94 83 GLU A O 1
ATOM 676 N N . LEU A 1 84 ? -11.915 -1.870 -4.168 1.00 93.56 84 LEU A N 1
ATOM 677 C CA . LEU A 1 84 ? -10.601 -2.461 -4.455 1.00 93.56 84 LEU A CA 1
ATOM 678 C C . LEU A 1 84 ? -10.241 -2.424 -5.950 1.00 93.56 84 LEU A C 1
ATOM 680 O O . LEU A 1 84 ? -9.138 -2.011 -6.300 1.00 93.56 84 LEU A O 1
ATOM 684 N N . GLU A 1 85 ? -11.179 -2.812 -6.815 1.00 90.00 85 GLU A N 1
ATOM 685 C CA . GLU A 1 85 ? -10.981 -2.908 -8.269 1.00 90.00 85 GLU A CA 1
ATOM 686 C C . GLU A 1 85 ? -10.724 -1.550 -8.938 1.00 90.00 85 GLU A C 1
ATOM 688 O O . GLU A 1 85 ? -10.067 -1.486 -9.971 1.00 90.00 85 GLU A O 1
ATOM 693 N N . LYS A 1 86 ? -11.211 -0.451 -8.348 1.00 90.75 86 LYS A N 1
ATOM 694 C CA . LYS A 1 86 ? -11.000 0.908 -8.877 1.00 90.75 86 LYS A CA 1
ATOM 695 C C . LYS A 1 86 ? -9.726 1.562 -8.349 1.00 90.75 86 LYS A C 1
ATOM 697 O O . LYS A 1 86 ? -9.326 2.606 -8.854 1.00 90.75 86 LYS A O 1
ATOM 702 N N . TRP A 1 87 ? -9.139 1.007 -7.291 1.00 92.31 87 TRP A N 1
ATOM 703 C CA . TRP A 1 87 ? -7.989 1.589 -6.598 1.00 92.31 87 TRP A CA 1
ATOM 704 C C . TRP A 1 87 ? -6.660 1.012 -7.058 1.00 92.31 87 TRP A C 1
ATOM 706 O O . TRP A 1 87 ? -5.678 1.745 -7.152 1.00 92.31 87 TRP A O 1
ATOM 716 N N . TYR A 1 88 ? -6.623 -0.289 -7.335 1.00 90.56 88 TYR A N 1
ATOM 717 C CA . TYR A 1 88 ? -5.414 -0.962 -7.784 1.00 90.56 88 TYR A CA 1
ATOM 718 C C . TYR A 1 88 ? -5.545 -1.289 -9.263 1.00 90.56 88 TYR A C 1
ATOM 720 O O . TYR A 1 88 ? -6.317 -2.164 -9.647 1.00 90.56 88 TYR A O 1
ATOM 728 N N . HIS A 1 89 ? -4.778 -0.581 -10.086 1.00 87.19 89 HIS A N 1
ATOM 729 C CA . HIS A 1 89 ? -4.694 -0.880 -11.505 1.00 87.19 89 HIS A CA 1
ATOM 730 C C . HIS A 1 89 ? -3.927 -2.190 -11.710 1.00 87.19 89 HIS A C 1
ATOM 732 O O . HIS A 1 89 ? -2.833 -2.378 -11.173 1.00 87.19 89 HIS A O 1
ATOM 738 N N . ILE A 1 90 ? -4.526 -3.101 -12.470 1.00 86.19 90 ILE A N 1
ATOM 739 C CA . ILE A 1 90 ? -3.836 -4.272 -12.996 1.00 86.19 90 ILE A CA 1
ATOM 740 C C . ILE A 1 90 ? -3.264 -3.828 -14.334 1.00 86.19 90 ILE A C 1
ATOM 742 O O . ILE A 1 90 ? -4.036 -3.532 -15.241 1.00 86.19 90 ILE A O 1
ATOM 746 N N . PHE A 1 91 ? -1.938 -3.746 -14.411 1.00 87.69 91 PHE A N 1
ATOM 747 C CA . PHE A 1 91 ? -1.255 -3.445 -15.663 1.00 87.69 91 PHE A CA 1
ATOM 748 C C . PHE A 1 91 ? -1.564 -4.514 -16.708 1.00 87.69 91 PHE A C 1
ATOM 750 O O . PHE A 1 91 ? -1.712 -5.696 -16.379 1.00 87.69 91 PHE A O 1
ATOM 757 N N . GLU A 1 92 ? -1.653 -4.078 -17.954 1.00 90.94 92 GLU A N 1
ATOM 758 C CA . GLU A 1 92 ? -1.817 -4.933 -19.115 1.00 90.94 92 GLU A CA 1
ATOM 759 C C . GLU A 1 92 ? -0.626 -5.894 -19.262 1.00 90.94 92 GLU A C 1
ATOM 761 O O . GLU A 1 92 ? 0.488 -5.631 -18.794 1.00 90.94 92 GLU A O 1
ATOM 766 N N . GLU A 1 93 ? -0.866 -7.047 -19.889 1.00 92.69 93 GLU A N 1
ATOM 767 C CA . GLU A 1 93 ? 0.226 -7.953 -20.240 1.00 92.69 93 GLU A CA 1
ATOM 768 C C . GLU A 1 93 ? 1.127 -7.288 -21.286 1.00 92.69 93 GLU A C 1
ATOM 770 O O . GLU A 1 93 ? 0.634 -6.681 -22.232 1.00 92.69 93 GLU A O 1
ATOM 775 N N . ILE A 1 94 ? 2.444 -7.420 -21.111 1.00 92.38 94 ILE A N 1
ATOM 776 C CA . ILE A 1 94 ? 3.428 -6.929 -22.080 1.00 92.38 94 ILE A CA 1
ATOM 777 C C . ILE A 1 94 ? 3.411 -7.873 -23.283 1.00 92.38 94 ILE A C 1
ATOM 779 O O . ILE A 1 94 ? 3.680 -9.070 -23.136 1.00 92.38 94 ILE A O 1
ATOM 783 N N . GLU A 1 95 ? 3.115 -7.348 -24.466 1.00 95.25 95 GLU A N 1
ATOM 784 C CA . GLU A 1 95 ? 3.110 -8.120 -25.702 1.00 95.25 95 GLU A CA 1
ATOM 785 C C . GLU A 1 95 ? 4.539 -8.461 -26.152 1.00 95.25 95 GLU A C 1
ATOM 787 O O . GLU A 1 95 ? 5.486 -7.710 -25.924 1.00 95.25 95 GLU A O 1
ATOM 792 N N . GLU A 1 96 ? 4.724 -9.585 -26.857 1.00 93.31 96 GLU A N 1
ATOM 793 C CA . GLU A 1 96 ? 6.062 -10.034 -27.289 1.00 93.31 96 GLU A CA 1
ATOM 794 C C . GLU A 1 96 ? 6.816 -8.980 -28.112 1.00 93.31 96 GLU A C 1
ATOM 796 O O . GLU A 1 96 ? 8.039 -8.882 -28.027 1.00 93.31 96 GLU A O 1
ATOM 801 N N . HIS A 1 97 ? 6.090 -8.178 -28.894 1.00 91.81 97 HIS A N 1
ATOM 802 C CA . HIS A 1 97 ? 6.669 -7.139 -29.738 1.00 91.81 97 HIS A CA 1
ATOM 803 C C . HIS A 1 97 ? 7.129 -5.896 -28.950 1.00 91.81 97 HIS A C 1
ATOM 805 O O . HIS A 1 97 ? 7.907 -5.100 -29.473 1.00 91.81 97 HIS A O 1
ATOM 811 N N . GLU A 1 98 ? 6.679 -5.743 -27.702 1.00 88.75 98 GLU A N 1
ATOM 812 C CA . GLU A 1 98 ? 7.085 -4.684 -26.771 1.00 88.75 98 GLU A CA 1
ATOM 813 C C . GLU A 1 98 ? 8.322 -5.093 -25.948 1.00 88.75 98 GLU A C 1
ATOM 815 O O . GLU A 1 98 ? 8.951 -4.264 -25.287 1.00 88.75 98 GLU A O 1
ATOM 820 N N . VAL A 1 99 ? 8.705 -6.376 -25.984 1.00 88.56 99 VAL A N 1
ATOM 821 C CA . VAL A 1 99 ? 9.839 -6.901 -25.219 1.00 88.56 99 VAL A CA 1
ATOM 822 C C . VAL A 1 99 ? 11.155 -6.615 -25.937 1.00 88.56 99 VAL A C 1
ATOM 824 O O . VAL A 1 99 ? 11.497 -7.217 -26.955 1.00 88.56 99 VAL A O 1
ATOM 827 N N . ILE A 1 100 ? 11.967 -5.752 -25.332 1.00 84.19 100 ILE A N 1
ATOM 828 C CA . ILE A 1 100 ? 13.328 -5.468 -25.787 1.00 84.19 100 ILE A CA 1
ATOM 829 C C . ILE A 1 100 ? 14.320 -6.296 -24.966 1.00 84.19 100 ILE A C 1
ATOM 831 O O . ILE A 1 100 ? 14.382 -6.205 -23.738 1.00 84.19 100 ILE A O 1
ATOM 835 N N . VAL A 1 101 ? 15.156 -7.088 -25.644 1.00 81.69 101 VAL A N 1
ATOM 836 C CA . VAL A 1 101 ? 16.243 -7.828 -24.985 1.00 81.69 101 VAL A CA 1
ATOM 837 C C . VAL A 1 101 ? 17.408 -6.881 -24.704 1.00 81.69 101 VAL A C 1
ATOM 839 O O . VAL A 1 101 ? 18.317 -6.714 -25.520 1.00 81.69 101 VAL A O 1
ATOM 842 N N . TRP A 1 102 ? 17.401 -6.274 -23.518 1.00 79.44 102 TRP A N 1
ATOM 843 C CA . TRP A 1 102 ? 18.498 -5.428 -23.060 1.00 79.44 102 TRP A CA 1
ATOM 844 C C . TRP A 1 102 ? 19.696 -6.275 -22.626 1.00 79.44 102 TRP A C 1
ATOM 846 O O . TRP A 1 102 ? 19.588 -7.119 -21.731 1.00 79.44 102 TRP A O 1
ATOM 856 N N . ARG A 1 103 ? 20.873 -6.052 -23.226 1.00 73.50 103 ARG A N 1
ATOM 857 C CA . ARG A 1 103 ? 22.113 -6.726 -22.803 1.00 73.50 103 ARG A CA 1
ATOM 858 C C . ARG A 1 103 ? 22.601 -6.146 -21.481 1.00 73.50 103 ARG A C 1
ATOM 860 O O . ARG A 1 103 ? 23.469 -5.283 -21.430 1.00 73.50 103 ARG A O 1
ATOM 867 N N . TYR A 1 104 ? 22.032 -6.663 -20.407 1.00 72.44 104 TYR A N 1
ATOM 868 C CA . TYR A 1 104 ? 22.348 -6.271 -19.051 1.00 72.44 104 TYR A CA 1
ATOM 869 C C . TYR A 1 104 ? 23.714 -6.796 -18.595 1.00 72.44 104 TYR A C 1
ATOM 871 O O . TYR A 1 104 ? 24.000 -7.994 -18.673 1.00 72.44 104 TYR A O 1
ATOM 879 N N . ARG A 1 105 ? 24.540 -5.905 -18.034 1.00 71.25 105 ARG A N 1
ATOM 880 C CA . ARG A 1 105 ? 25.762 -6.290 -17.317 1.00 71.25 105 ARG A CA 1
ATOM 881 C C . ARG A 1 105 ? 25.564 -6.065 -15.823 1.00 71.25 105 ARG A C 1
ATOM 883 O O . ARG A 1 105 ? 25.627 -4.937 -15.339 1.00 71.25 105 ARG A O 1
ATOM 890 N N . LYS A 1 106 ? 25.349 -7.161 -15.094 1.00 69.88 106 LYS A N 1
ATOM 891 C CA . LYS A 1 106 ? 25.117 -7.14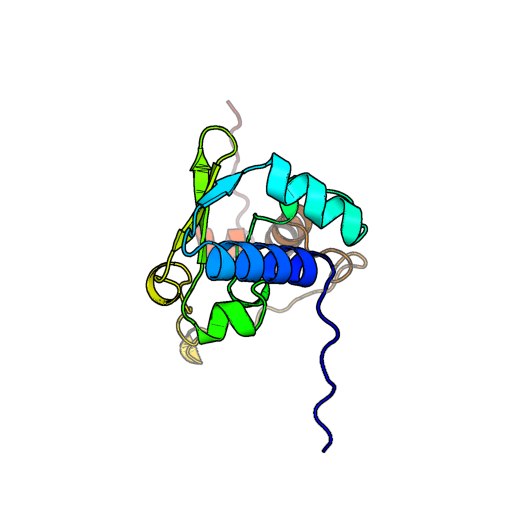3 -13.647 1.00 69.88 106 LYS A CA 1
ATOM 892 C C . LYS A 1 106 ? 26.283 -6.493 -12.895 1.00 69.88 106 LYS A C 1
ATOM 894 O O . LYS A 1 106 ? 27.430 -6.911 -13.047 1.00 69.88 106 LYS A O 1
ATOM 899 N N . SER A 1 107 ? 25.977 -5.484 -12.080 1.00 68.19 107 SER A N 1
ATOM 900 C CA . SER A 1 107 ? 26.907 -4.930 -11.093 1.00 68.19 107 SER A CA 1
ATOM 901 C C . SER A 1 107 ? 26.866 -5.755 -9.801 1.00 68.19 107 SER A C 1
ATOM 903 O O . SER A 1 107 ? 25.909 -6.492 -9.560 1.00 68.19 107 SER A O 1
ATOM 905 N N . LEU A 1 108 ? 27.882 -5.604 -8.946 1.00 68.12 108 LEU A N 1
ATOM 906 C CA . LEU A 1 108 ? 27.937 -6.259 -7.631 1.00 68.12 108 LEU A CA 1
ATOM 907 C C . LEU A 1 108 ? 26.790 -5.851 -6.693 1.00 68.12 108 LEU A C 1
ATOM 909 O O . LEU A 1 108 ? 26.490 -6.587 -5.760 1.00 68.12 108 LEU A O 1
ATOM 913 N N . LEU A 1 109 ? 26.173 -4.689 -6.926 1.00 66.69 109 LEU A N 1
ATOM 914 C CA . LEU A 1 109 ? 25.112 -4.135 -6.082 1.00 66.69 109 LEU A CA 1
ATOM 915 C C . LEU A 1 109 ? 23.705 -4.476 -6.582 1.00 66.69 109 LEU A C 1
ATOM 917 O O . LEU A 1 109 ? 22.726 -4.243 -5.877 1.00 66.69 109 LEU A O 1
ATOM 921 N N . ASN A 1 110 ? 23.585 -5.024 -7.790 1.00 66.56 110 ASN A N 1
ATOM 922 C CA . ASN A 1 110 ? 22.281 -5.278 -8.382 1.00 66.56 110 ASN A CA 1
ATOM 923 C C . ASN A 1 110 ? 21.633 -6.514 -7.729 1.00 66.56 110 ASN A C 1
ATOM 925 O O . ASN A 1 110 ? 22.307 -7.519 -7.492 1.00 66.56 110 ASN A O 1
ATOM 929 N N . ASP A 1 111 ? 20.323 -6.439 -7.482 1.00 62.94 111 ASP A N 1
ATOM 930 C CA . ASP A 1 111 ? 19.483 -7.413 -6.754 1.00 62.94 111 ASP A CA 1
ATOM 931 C C . ASP A 1 111 ? 19.680 -7.458 -5.226 1.00 62.94 111 ASP A C 1
ATOM 933 O O . ASP A 1 111 ? 19.049 -8.272 -4.554 1.00 62.94 111 ASP A O 1
ATOM 937 N N . LEU A 1 112 ? 20.530 -6.594 -4.656 1.00 66.75 112 LEU A N 1
ATOM 938 C CA . LEU A 1 112 ? 20.688 -6.478 -3.198 1.00 66.75 112 LEU A CA 1
ATOM 939 C C . LEU A 1 112 ? 19.728 -5.460 -2.570 1.00 66.75 112 LEU A C 1
ATOM 941 O O . LEU A 1 112 ? 19.483 -5.519 -1.366 1.00 66.75 112 LEU A O 1
ATOM 945 N N . ASP A 1 113 ? 19.190 -4.541 -3.370 1.00 65.38 113 ASP A N 1
ATOM 946 C CA . ASP A 1 113 ? 18.332 -3.456 -2.909 1.00 65.38 113 ASP A CA 1
ATOM 947 C C . ASP A 1 113 ? 17.175 -3.221 -3.895 1.00 65.38 113 ASP A C 1
ATOM 949 O O . ASP A 1 113 ? 17.365 -3.190 -5.112 1.00 65.38 113 ASP A O 1
ATOM 953 N N . THR A 1 114 ? 15.966 -3.081 -3.351 1.00 67.75 114 THR A N 1
ATOM 954 C CA . THR A 1 114 ? 14.711 -2.847 -4.084 1.00 67.75 114 THR A CA 1
ATOM 955 C C . THR A 1 114 ? 14.177 -1.427 -3.885 1.00 67.75 114 THR A C 1
ATOM 957 O O . THR A 1 114 ? 13.047 -1.137 -4.269 1.00 67.75 114 THR A O 1
ATOM 960 N N . GLY A 1 115 ? 14.938 -0.548 -3.227 1.00 72.38 115 GLY A N 1
ATOM 961 C CA . GLY A 1 115 ? 14.575 0.854 -3.055 1.00 72.38 115 GLY A CA 1
ATOM 962 C C . GLY A 1 115 ? 14.590 1.642 -4.369 1.00 72.38 115 GLY A C 1
ATOM 963 O O . GLY A 1 115 ? 15.277 1.286 -5.327 1.00 72.38 115 GLY A O 1
ATOM 964 N N . GLU A 1 116 ? 13.872 2.769 -4.397 1.00 74.38 116 GLU A N 1
ATOM 965 C CA . GLU A 1 116 ? 13.787 3.663 -5.567 1.00 74.38 116 GLU A CA 1
ATOM 966 C C . GLU A 1 116 ? 15.166 4.099 -6.079 1.00 74.38 116 GLU A C 1
ATOM 968 O O . GLU A 1 116 ? 15.422 4.090 -7.282 1.00 74.38 116 GLU A O 1
ATOM 973 N N . ALA A 1 117 ? 16.087 4.424 -5.167 1.00 77.62 117 ALA A N 1
ATOM 974 C CA . ALA A 1 117 ? 17.447 4.831 -5.514 1.00 77.62 117 ALA A CA 1
ATOM 975 C C . ALA A 1 117 ? 18.206 3.742 -6.292 1.00 77.62 117 ALA A C 1
ATOM 977 O O . ALA A 1 117 ? 18.973 4.050 -7.206 1.00 77.62 117 ALA A O 1
ATOM 978 N N . SER A 1 118 ? 17.960 2.474 -5.968 1.00 77.75 118 SER A N 1
ATOM 979 C CA . SER A 1 118 ? 18.593 1.332 -6.626 1.00 77.75 118 SER A CA 1
ATOM 980 C C . SER A 1 118 ? 18.023 1.089 -8.019 1.00 77.75 118 SER A C 1
ATOM 982 O O . SER A 1 118 ? 18.789 0.856 -8.955 1.00 77.75 118 SER A O 1
ATOM 984 N N . VAL A 1 119 ? 16.711 1.272 -8.201 1.00 81.75 119 VAL A N 1
ATOM 985 C CA . VAL A 1 119 ? 16.083 1.265 -9.532 1.00 81.75 119 VAL A CA 1
ATOM 986 C C . VAL A 1 119 ? 16.628 2.406 -10.394 1.00 81.75 119 VAL A C 1
ATOM 988 O O . VAL A 1 119 ? 17.046 2.171 -11.525 1.00 81.75 119 VAL A O 1
ATOM 991 N N . LEU A 1 120 ? 16.708 3.628 -9.860 1.00 81.69 120 LEU A N 1
ATOM 992 C CA . LEU A 1 120 ? 17.252 4.777 -10.592 1.00 81.69 120 LEU A CA 1
ATOM 993 C C . LEU A 1 120 ? 18.720 4.571 -10.976 1.00 81.69 120 LEU A C 1
ATOM 995 O O . LEU A 1 120 ? 19.102 4.844 -12.113 1.00 81.69 120 LEU A O 1
ATOM 999 N N . SER A 1 121 ? 19.538 4.050 -10.058 1.00 78.75 121 SER A N 1
ATOM 1000 C CA . SER A 1 121 ? 20.941 3.736 -10.335 1.00 78.75 121 SER A CA 1
ATOM 1001 C C . SER A 1 121 ? 21.076 2.677 -11.428 1.00 78.75 121 SER A C 1
ATOM 1003 O O . SER A 1 121 ? 21.886 2.836 -12.341 1.00 78.75 121 SER A O 1
ATOM 1005 N N . PHE A 1 122 ? 20.262 1.621 -11.378 1.00 80.94 122 PHE A N 1
ATOM 1006 C CA . PHE A 1 122 ? 20.220 0.591 -12.412 1.00 80.94 122 PHE A CA 1
ATOM 1007 C C . PHE A 1 122 ? 19.868 1.189 -13.778 1.00 80.94 122 PHE A C 1
ATOM 1009 O O . PHE A 1 122 ? 20.627 1.028 -14.734 1.00 80.94 122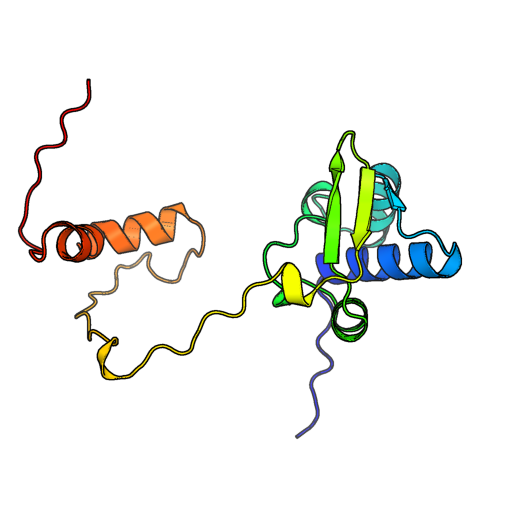 PHE A O 1
ATOM 1016 N N . VAL A 1 123 ? 18.761 1.926 -13.851 1.00 83.94 123 VAL A N 1
ATOM 1017 C CA . VAL A 1 123 ? 18.257 2.535 -15.085 1.00 83.94 123 VAL A CA 1
ATOM 1018 C C . VAL A 1 123 ? 19.277 3.514 -15.675 1.00 83.94 123 VAL A C 1
ATOM 1020 O O . VAL A 1 123 ? 19.520 3.503 -16.883 1.00 83.94 123 VAL A O 1
ATOM 1023 N N . TYR A 1 124 ? 19.916 4.322 -14.826 1.00 80.62 124 TYR A N 1
ATOM 1024 C CA . TYR A 1 124 ? 20.951 5.265 -15.238 1.00 80.62 124 TYR A CA 1
ATOM 1025 C C . TYR A 1 124 ? 22.207 4.548 -15.749 1.00 80.62 124 TYR A C 1
ATOM 1027 O O . TYR A 1 124 ? 22.637 4.793 -16.872 1.00 80.62 124 TYR A O 1
ATOM 1035 N N . ASN A 1 125 ? 22.767 3.619 -14.968 1.00 78.94 125 ASN A N 1
ATOM 1036 C CA . ASN A 1 125 ? 24.016 2.924 -15.302 1.00 78.94 125 ASN A CA 1
ATOM 1037 C C . ASN A 1 125 ? 23.888 2.009 -16.524 1.00 78.94 125 ASN A C 1
ATOM 1039 O O . ASN A 1 125 ? 24.877 1.753 -17.204 1.00 78.94 125 ASN A O 1
ATOM 1043 N N . GLN A 1 126 ? 22.692 1.480 -16.783 1.00 80.69 126 GLN A N 1
ATOM 1044 C CA . GLN A 1 126 ? 22.412 0.691 -17.982 1.00 80.69 126 GLN A CA 1
ATOM 1045 C C . GLN A 1 126 ? 21.995 1.556 -19.175 1.00 80.69 126 GLN A C 1
ATOM 1047 O O . GLN A 1 126 ? 21.700 0.997 -20.225 1.00 80.69 126 GLN A O 1
ATOM 1052 N N . HIS A 1 127 ? 21.974 2.886 -19.025 1.00 82.19 127 HIS A N 1
ATOM 1053 C CA . HIS A 1 127 ? 21.585 3.847 -20.059 1.00 82.19 127 HIS A CA 1
ATOM 1054 C C . HIS A 1 127 ? 20.163 3.625 -20.610 1.00 82.19 127 HIS A C 1
ATOM 1056 O O . HIS A 1 127 ? 19.837 4.102 -21.691 1.00 82.19 127 HIS A O 1
ATOM 1062 N N . ILE A 1 128 ? 19.283 2.984 -19.833 1.00 85.44 128 ILE A N 1
ATOM 1063 C CA . ILE A 1 128 ? 17.893 2.706 -20.231 1.00 85.44 128 ILE A CA 1
ATOM 1064 C C . ILE A 1 128 ? 17.122 4.018 -20.426 1.00 85.44 128 ILE A C 1
ATOM 1066 O O . ILE A 1 128 ? 16.386 4.163 -21.392 1.00 85.44 128 ILE A O 1
ATOM 1070 N N . LEU A 1 129 ? 17.334 5.016 -19.556 1.00 83.62 129 LEU A N 1
ATOM 1071 C CA . LEU A 1 129 ? 16.735 6.347 -19.744 1.00 83.62 129 LEU A CA 1
ATOM 1072 C C . LEU A 1 129 ? 17.265 7.072 -20.984 1.00 83.62 129 LEU A C 1
ATOM 1074 O O . LEU A 1 129 ? 16.529 7.853 -21.575 1.00 83.62 129 LEU A O 1
ATOM 1078 N N . HIS A 1 130 ? 18.528 6.853 -21.358 1.00 84.31 130 HIS A N 1
ATOM 1079 C CA . HIS A 1 130 ? 19.102 7.499 -22.538 1.00 84.31 130 HIS A CA 1
ATOM 1080 C C . HIS A 1 130 ? 18.486 6.922 -23.809 1.00 84.31 130 HIS A C 1
ATOM 1082 O O . HIS A 1 130 ? 18.042 7.676 -24.665 1.00 84.31 130 HIS A O 1
ATOM 1088 N N . ASP A 1 131 ? 18.374 5.599 -23.875 1.00 83.88 131 ASP A N 1
ATOM 1089 C CA . ASP A 1 131 ? 17.676 4.906 -24.953 1.00 83.88 131 ASP A CA 1
ATOM 1090 C C . ASP A 1 131 ? 16.204 5.316 -25.040 1.00 83.88 131 ASP A C 1
ATOM 1092 O O . ASP A 1 131 ? 15.737 5.717 -26.096 1.00 83.88 131 ASP A O 1
ATOM 1096 N N . PHE A 1 132 ? 15.494 5.342 -23.910 1.00 84.50 132 PHE A N 1
ATOM 1097 C CA . PHE A 1 132 ? 14.085 5.735 -23.887 1.00 84.50 132 PHE A CA 1
ATOM 1098 C C . PHE A 1 132 ? 13.848 7.185 -24.342 1.00 84.50 132 PHE A C 1
ATOM 1100 O O . PHE A 1 132 ? 12.857 7.470 -25.005 1.00 84.50 132 PHE A O 1
ATOM 1107 N N . LEU A 1 133 ? 14.724 8.122 -23.959 1.00 84.69 133 LEU A N 1
ATOM 1108 C CA . LEU A 1 133 ? 14.540 9.548 -24.257 1.00 84.69 133 LEU A CA 1
ATOM 1109 C C . LEU A 1 133 ? 15.113 9.975 -25.611 1.00 84.69 133 LEU A C 1
ATOM 1111 O O . LEU A 1 133 ? 14.602 10.924 -26.205 1.00 84.69 133 LEU A O 1
ATOM 1115 N N . TYR A 1 134 ? 16.198 9.343 -26.058 1.00 84.44 134 TYR A N 1
ATOM 1116 C CA . TYR A 1 134 ? 16.968 9.780 -27.226 1.00 84.44 134 TYR A CA 1
ATOM 1117 C C . TYR A 1 134 ? 17.052 8.727 -28.329 1.00 84.44 134 TYR A C 1
ATOM 1119 O O . TYR A 1 134 ? 17.639 9.022 -29.367 1.00 84.44 134 TYR A O 1
ATOM 1127 N N . GLU A 1 135 ? 16.520 7.520 -28.104 1.00 82.38 135 GLU A N 1
ATOM 1128 C CA . GLU A 1 135 ? 16.704 6.347 -28.976 1.00 82.38 135 GLU A CA 1
ATOM 1129 C C . GLU A 1 135 ? 18.195 6.063 -29.252 1.00 82.38 135 GLU A C 1
ATOM 1131 O O . GLU A 1 135 ? 18.576 5.499 -30.279 1.00 82.38 135 GLU A O 1
ATOM 1136 N N . ASP A 1 136 ? 19.060 6.501 -28.329 1.00 77.12 136 ASP A N 1
ATOM 1137 C CA . ASP A 1 136 ? 20.509 6.435 -28.450 1.00 77.12 136 ASP A CA 1
ATOM 1138 C C . ASP A 1 136 ? 21.169 6.290 -27.070 1.00 77.12 136 ASP A C 1
ATOM 1140 O O . ASP A 1 136 ? 21.234 7.219 -26.259 1.00 77.12 136 ASP A O 1
ATOM 1144 N N . VAL A 1 137 ? 21.730 5.107 -26.821 1.00 76.44 137 VAL A N 1
ATOM 1145 C CA . VAL A 1 137 ? 22.468 4.783 -25.593 1.00 76.44 137 VAL A CA 1
ATOM 1146 C C . VAL A 1 137 ? 23.787 5.536 -25.435 1.00 76.44 137 VAL A C 1
ATOM 1148 O O . VAL A 1 137 ? 24.290 5.621 -24.314 1.00 76.44 137 VAL A O 1
ATOM 1151 N N . VAL A 1 138 ? 24.384 6.059 -26.512 1.00 78.69 138 VAL A N 1
ATOM 1152 C CA . VAL A 1 138 ? 25.626 6.848 -26.437 1.00 78.69 138 VAL A CA 1
ATOM 1153 C C . VAL A 1 138 ? 25.367 8.351 -26.359 1.00 78.69 138 VAL A C 1
ATOM 1155 O O . VAL A 1 138 ? 26.320 9.126 -26.228 1.00 78.69 138 VAL A O 1
ATOM 1158 N N . ALA A 1 139 ? 24.099 8.771 -26.383 1.00 75.06 139 ALA A N 1
ATOM 1159 C CA . ALA A 1 139 ? 23.728 10.158 -26.179 1.00 75.06 139 ALA A CA 1
ATOM 1160 C C . ALA A 1 139 ? 24.285 10.666 -24.839 1.00 75.06 139 ALA A C 1
ATOM 1162 O O . ALA A 1 139 ? 24.088 10.064 -23.785 1.00 75.06 139 ALA A O 1
ATOM 1163 N N . SER A 1 140 ? 24.977 11.805 -24.873 1.00 70.44 140 SER A N 1
ATOM 1164 C CA . SER A 1 140 ? 25.466 12.502 -23.679 1.00 70.44 140 SER A CA 1
ATOM 1165 C C . SER A 1 140 ? 24.770 13.861 -23.586 1.00 70.44 140 SER A C 1
ATOM 1167 O O . SER A 1 140 ? 25.319 14.879 -24.027 1.00 70.44 140 SER A O 1
ATOM 1169 N N . PRO A 1 141 ? 23.514 13.896 -23.105 1.00 68.62 141 PRO A N 1
ATOM 1170 C CA . PRO A 1 141 ? 22.758 15.133 -23.017 1.00 68.62 141 PRO A CA 1
ATOM 1171 C C . PRO A 1 141 ? 23.436 16.085 -22.032 1.00 68.62 141 PRO A C 1
ATOM 1173 O O . PRO A 1 141 ? 23.796 15.719 -20.911 1.00 68.62 141 PRO A O 1
ATOM 1176 N N . LYS A 1 142 ? 23.607 17.343 -22.441 1.00 70.88 142 LYS A N 1
ATOM 1177 C CA . LYS A 1 142 ? 24.123 18.384 -21.550 1.00 70.88 142 LYS A CA 1
ATOM 1178 C C . LYS A 1 142 ? 23.028 18.760 -20.555 1.00 70.88 142 LYS A C 1
ATOM 1180 O O . LYS A 1 142 ? 22.083 19.457 -20.915 1.00 70.88 142 LYS A O 1
ATOM 1185 N N . ILE A 1 143 ? 23.154 18.302 -19.312 1.00 63.84 143 ILE A N 1
ATOM 1186 C CA . ILE A 1 143 ? 22.282 18.740 -18.219 1.00 63.84 143 ILE A CA 1
ATOM 1187 C C . ILE A 1 143 ? 22.768 20.116 -17.763 1.00 63.84 143 ILE A C 1
ATOM 1189 O O . ILE A 1 143 ? 23.834 20.244 -17.161 1.00 63.84 143 ILE A O 1
ATOM 1193 N N . TYR A 1 144 ? 21.992 21.151 -18.066 1.00 64.25 144 TYR A N 1
ATOM 1194 C CA . TYR A 1 144 ? 22.210 22.487 -17.526 1.00 64.25 144 TYR A CA 1
ATOM 1195 C C . TYR A 1 144 ? 21.468 22.585 -16.194 1.00 64.25 144 TYR A C 1
ATOM 1197 O O . TYR A 1 144 ? 20.239 22.579 -16.169 1.00 64.25 144 TYR A O 1
ATOM 1205 N N . VAL A 1 145 ? 22.212 22.636 -15.090 1.00 54.56 145 VAL A N 1
ATOM 1206 C CA . VAL A 1 145 ? 21.643 22.945 -13.773 1.00 54.56 145 VAL A CA 1
ATOM 1207 C C . VAL A 1 145 ? 21.652 24.474 -13.624 1.00 54.56 145 VAL A C 1
ATOM 1209 O O . VAL A 1 145 ? 22.727 25.054 -13.796 1.00 54.56 145 VAL A O 1
ATOM 1212 N N . PRO A 1 146 ? 20.493 25.125 -13.403 1.00 55.22 146 PRO A N 1
ATOM 1213 C CA . PRO A 1 146 ? 20.415 26.572 -13.206 1.00 55.22 146 PRO A CA 1
ATOM 1214 C C . PRO A 1 146 ? 21.087 27.036 -11.908 1.00 55.22 146 PRO A C 1
ATOM 1216 O O . PRO A 1 146 ? 21.137 26.242 -10.939 1.00 55.22 146 PRO A O 1
#